Protein AF-A0A7C1CMN5-F1 (afdb_monomer)

Nearest PDB structures (foldseek):
  1b8t-assembly1_A  TM=4.693E-01  e=2.147E-01  Gallus gallus
  6u4n-assembly1_B  TM=5.480E-01  e=3.913E+00  Homo sapiens
  9ewy-assembly1_A  TM=4.105E-01  e=2.354E+00  Homo sapiens

Sequence (116 aa):
MSGAKTIGCINHPGIEAVGRCRQCSKPVCSNCAVRGPAGMYCSDICREKHEQFVQRAKDMDLHRATRRGVFFHIRNLIGSLIMLAAILFALGFTASIVYIPVLTEITERVRFFLGI

pLDDT: mean 81.22, std 13.86, range [43.31, 95.56]

Secondary structure (DSSP, 8-state):
-------B-SS-TTSB--EE-TTT--EE-TTT-EEETTEEESSHHHHHHHHHHHHHHHHHHHHHHHHHHHHHHHHHHHHHHHHHHHHHHHHHHHHHHHTSSSTHHHHHHHHHHHT-

Foldseek 3Di:
DPPDPQQAAPVGRPDRFPAAAPQPRHGHHPVQWDADPVGTHNDPVSRVVVVVVVVVVVVVVVVVVVVVVVVVVVVVVVVVVVVVVVVVVVVVVVCVVPVPDPCPVVVVVVCVVVVD

Radius of gyration: 38.81 Å; Cα contacts (8 Å, |Δi|>4): 93; chains: 1; bounding box: 63×50×104 Å

Solvent-accessible surface area (backbone atoms only — not comparable to full-atom values): 6635 Å² total; per-residue (Å²): 133,87,74,77,76,73,55,31,8,78,92,40,66,91,40,68,35,77,46,51,13,80,65,78,64,48,36,21,23,78,87,52,44,40,81,52,98,93,44,46,17,66,39,70,69,43,44,53,55,43,50,56,50,54,49,52,52,49,53,53,50,51,54,51,52,53,52,52,54,52,51,53,52,52,52,50,53,53,51,51,53,53,51,52,50,52,50,53,49,52,53,51,50,51,51,62,68,66,66,74,81,68,59,70,65,58,54,51,52,51,34,66,74,68,74,110

Structure (mmCIF, N/CA/C/O backbone):
data_AF-A0A7C1CMN5-F1
#
_entry.id   AF-A0A7C1CMN5-F1
#
loop_
_atom_site.group_PDB
_atom_site.id
_atom_site.type_symbol
_atom_site.label_atom_id
_atom_site.label_alt_id
_atom_site.label_comp_id
_atom_site.label_asym_id
_atom_site.label_entity_id
_atom_site.label_seq_id
_atom_site.pdbx_PDB_ins_code
_atom_site.Cartn_x
_atom_site.Cartn_y
_atom_site.Cartn_z
_atom_site.occupancy
_atom_site.B_iso_or_equiv
_atom_site.auth_seq_id
_atom_site.auth_comp_id
_atom_site.auth_asym_id
_atom_site.auth_atom_id
_atom_site.pdbx_PDB_model_num
ATOM 1 N N . MET A 1 1 ? -9.168 -32.902 34.261 1.00 43.31 1 MET A N 1
ATOM 2 C CA . MET A 1 1 ? -10.187 -32.181 33.469 1.00 43.31 1 MET A CA 1
ATOM 3 C C . MET A 1 1 ? -9.751 -30.726 33.413 1.00 43.31 1 MET A C 1
ATOM 5 O O . MET A 1 1 ? -9.946 -30.002 34.379 1.00 43.31 1 MET A O 1
ATOM 9 N N . SER A 1 2 ? -9.025 -30.331 32.368 1.00 44.00 2 SER A N 1
ATOM 10 C CA . SER A 1 2 ? -8.485 -28.973 32.254 1.00 44.00 2 SER A CA 1
ATOM 11 C C . SER A 1 2 ? -9.627 -28.021 31.911 1.00 44.00 2 SER A C 1
ATOM 13 O O . SER A 1 2 ? -10.067 -27.976 30.766 1.00 44.00 2 SER A O 1
ATOM 15 N N . GLY A 1 3 ? -10.156 -27.325 32.920 1.00 48.03 3 GLY A N 1
ATOM 16 C CA . GLY A 1 3 ? -11.201 -26.323 32.737 1.00 48.03 3 GLY A CA 1
ATOM 17 C C . GLY A 1 3 ? -10.720 -25.246 31.770 1.00 48.03 3 GLY A C 1
ATOM 18 O O . GLY A 1 3 ? -9.691 -24.610 32.006 1.00 48.03 3 GLY A O 1
ATOM 19 N N . ALA A 1 4 ? -11.434 -25.073 30.659 1.00 57.34 4 ALA A N 1
ATOM 20 C CA . ALA A 1 4 ? -11.183 -23.988 29.727 1.00 57.34 4 ALA A CA 1
ATOM 21 C C . ALA A 1 4 ? -11.330 -22.667 30.491 1.00 57.34 4 ALA A C 1
ATOM 23 O O . ALA A 1 4 ? -12.422 -22.309 30.924 1.00 57.34 4 ALA A O 1
ATOM 24 N N . LYS A 1 5 ? -10.214 -21.964 30.706 1.00 63.12 5 LYS A N 1
ATOM 25 C CA . LYS A 1 5 ? -10.218 -20.630 31.305 1.00 63.12 5 LYS A CA 1
ATOM 26 C C . LYS A 1 5 ? -11.029 -19.724 30.383 1.00 63.12 5 LYS A C 1
ATOM 28 O O . LYS A 1 5 ? -10.548 -19.367 29.307 1.00 63.12 5 LYS A O 1
ATOM 33 N N . THR A 1 6 ? -12.249 -19.382 30.786 1.00 64.44 6 THR A N 1
ATOM 34 C CA . THR A 1 6 ? -13.096 -18.421 30.080 1.00 64.44 6 THR A CA 1
ATOM 35 C C . THR A 1 6 ? -12.320 -17.118 29.985 1.00 64.44 6 THR A C 1
ATOM 37 O O . THR A 1 6 ? -11.971 -16.495 30.993 1.00 64.44 6 THR A O 1
ATOM 40 N N . ILE A 1 7 ? -11.939 -16.748 28.766 1.00 78.62 7 ILE A N 1
ATOM 41 C CA . ILE A 1 7 ? -11.170 -15.533 28.545 1.00 78.62 7 ILE A CA 1
ATOM 42 C C . ILE A 1 7 ? -12.159 -14.376 28.706 1.00 78.62 7 ILE A C 1
ATOM 44 O O . ILE A 1 7 ? -12.982 -14.131 27.828 1.00 78.62 7 ILE A O 1
ATOM 48 N N . GLY A 1 8 ? -12.108 -13.712 29.860 1.00 87.31 8 GLY A N 1
ATOM 49 C CA . GLY A 1 8 ? -12.960 -12.567 30.168 1.00 87.31 8 GLY A CA 1
ATOM 50 C C . GLY A 1 8 ? -12.654 -11.364 29.277 1.00 87.31 8 GLY A C 1
ATOM 51 O O . GLY A 1 8 ? -11.532 -11.202 28.785 1.00 87.31 8 GLY A O 1
ATOM 52 N N . CYS A 1 9 ? -13.650 -10.508 29.060 1.00 90.31 9 CYS A N 1
ATOM 53 C CA . CYS A 1 9 ? -13.457 -9.243 28.355 1.00 90.31 9 CYS A CA 1
ATOM 54 C C . CYS A 1 9 ? -12.467 -8.342 29.108 1.00 90.31 9 CYS A C 1
ATOM 56 O O . CYS A 1 9 ? -12.491 -8.262 30.335 1.00 90.31 9 CYS A O 1
ATOM 58 N N . ILE A 1 10 ? -11.641 -7.597 28.369 1.00 89.06 10 ILE A N 1
ATOM 59 C CA . ILE A 1 10 ? -10.700 -6.626 28.947 1.00 89.06 10 ILE A CA 1
ATOM 60 C C . ILE A 1 10 ? -11.385 -5.583 29.844 1.00 89.06 10 ILE A C 1
ATOM 62 O O . ILE A 1 10 ? -10.844 -5.220 30.883 1.00 89.06 10 ILE A O 1
ATOM 66 N N . ASN A 1 11 ? -12.573 -5.121 29.454 1.00 86.62 11 ASN A N 1
ATOM 67 C CA . ASN A 1 11 ? -13.325 -4.126 30.214 1.00 86.62 11 ASN A CA 1
ATOM 68 C C . ASN A 1 11 ? -14.220 -4.785 31.269 1.00 86.62 11 ASN A C 1
ATOM 70 O O . ASN A 1 11 ? -14.574 -4.153 32.261 1.00 86.62 11 ASN A O 1
ATOM 74 N N . HIS A 1 12 ? -14.609 -6.046 31.048 1.00 89.44 12 HIS A N 1
ATOM 75 C CA . HIS A 1 12 ? -15.553 -6.786 31.884 1.00 89.44 12 HIS A CA 1
ATOM 76 C C . HIS A 1 12 ? -15.023 -8.207 32.144 1.00 89.44 12 HIS A C 1
ATOM 78 O O . HIS A 1 12 ? -15.414 -9.145 31.444 1.00 89.44 12 HIS A O 1
ATOM 84 N N . PRO A 1 13 ? -14.150 -8.397 33.150 1.00 84.81 13 PRO A N 1
ATOM 85 C CA . PRO A 1 13 ? -13.509 -9.689 33.407 1.00 84.81 13 PRO A CA 1
ATOM 86 C C . PRO A 1 13 ? -14.486 -10.828 33.729 1.00 84.81 13 PRO A C 1
ATOM 88 O O . PRO A 1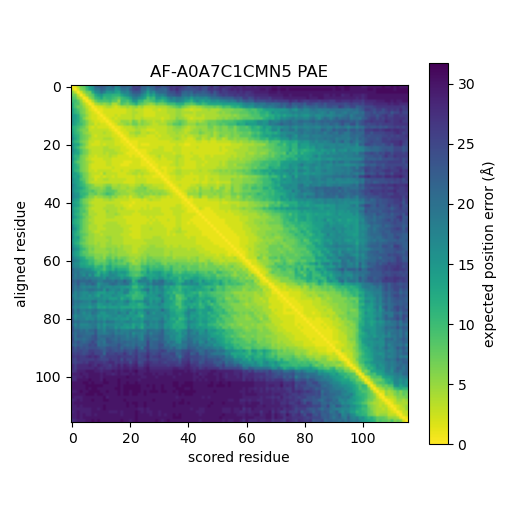 13 ? -14.159 -11.987 33.501 1.00 84.81 13 PRO A O 1
ATOM 91 N N . GLY A 1 14 ? -15.678 -10.500 34.242 1.00 85.88 14 GLY A N 1
ATOM 92 C CA . GLY A 1 14 ? -16.734 -11.464 34.566 1.00 85.88 14 GLY A CA 1
ATOM 93 C C . GLY A 1 14 ? -17.637 -11.860 33.393 1.00 85.88 14 GLY A C 1
ATOM 94 O O . GLY A 1 14 ? -18.543 -12.660 33.589 1.00 85.88 14 GLY A O 1
ATOM 95 N N . ILE A 1 15 ? -17.427 -11.302 32.195 1.00 87.38 15 ILE A N 1
ATOM 96 C CA . ILE A 1 15 ? -18.225 -11.609 31.001 1.00 87.38 15 ILE A CA 1
ATOM 97 C C . ILE A 1 15 ? -17.347 -12.347 29.997 1.00 87.38 15 ILE A C 1
ATOM 99 O O . ILE A 1 15 ? -16.238 -11.899 29.688 1.00 87.38 15 ILE A O 1
ATOM 103 N N . GLU A 1 16 ? -17.862 -13.448 29.451 1.00 88.56 16 GLU A N 1
ATOM 104 C CA . GLU A 1 16 ? -17.179 -14.202 28.404 1.00 88.56 16 GLU A CA 1
ATOM 105 C C . GLU A 1 16 ? -16.928 -13.336 27.164 1.00 88.56 16 GLU A C 1
ATOM 107 O O . GLU A 1 16 ? -17.809 -12.632 26.655 1.00 88.56 16 GLU A O 1
ATOM 112 N N . ALA A 1 17 ? -15.691 -13.364 26.669 1.00 91.00 17 ALA A N 1
ATOM 113 C CA . ALA A 1 17 ? -15.352 -12.681 25.436 1.00 91.00 17 ALA A CA 1
ATOM 114 C C . ALA A 1 17 ? -15.861 -13.460 24.222 1.00 91.00 17 ALA A C 1
ATOM 116 O O . ALA A 1 17 ? -15.597 -14.649 24.067 1.00 91.00 17 ALA A O 1
ATOM 117 N N . VAL A 1 18 ? -16.521 -12.746 23.313 1.00 90.69 18 VAL A N 1
ATOM 118 C CA . VAL A 1 18 ? -17.046 -13.297 22.054 1.00 90.69 18 VAL A CA 1
ATOM 119 C C . VAL A 1 18 ? -16.011 -13.244 20.929 1.00 90.69 18 VAL A C 1
ATOM 121 O O . VAL A 1 18 ? -16.159 -13.901 19.903 1.00 90.69 18 VAL A O 1
AT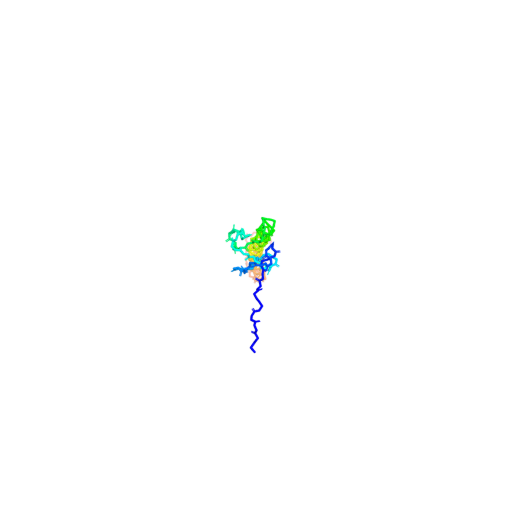OM 124 N N . GLY A 1 19 ? -14.957 -12.442 21.094 1.00 89.75 19 GLY A N 1
ATOM 125 C CA . GLY A 1 19 ? -13.932 -12.256 20.078 1.00 89.75 19 GLY A CA 1
ATOM 126 C C . GLY A 1 19 ? -12.677 -11.580 20.613 1.00 89.75 19 GLY A C 1
ATOM 127 O O . GLY A 1 19 ? -12.566 -11.244 21.793 1.00 89.75 19 GLY A O 1
ATOM 128 N N . ARG A 1 20 ? -11.706 -11.381 19.721 1.00 91.12 20 ARG A N 1
ATOM 129 C CA . ARG A 1 20 ? -10.454 -10.669 20.002 1.00 91.12 20 ARG A CA 1
ATOM 130 C C . ARG A 1 20 ? -10.330 -9.451 19.098 1.00 91.12 20 ARG A C 1
ATOM 132 O O . ARG A 1 20 ? -10.661 -9.516 17.916 1.00 91.12 20 ARG A O 1
ATOM 139 N N . CYS A 1 21 ? -9.822 -8.353 19.648 1.00 92.56 21 CYS A N 1
ATOM 140 C CA . CYS A 1 21 ? -9.576 -7.136 18.888 1.00 92.56 21 CYS A CA 1
ATOM 141 C C . CYS A 1 21 ? -8.517 -7.375 17.801 1.00 92.56 21 CYS A C 1
ATOM 143 O O . CYS A 1 21 ? -7.424 -7.853 18.101 1.00 92.56 21 CYS A O 1
ATOM 145 N N . ARG A 1 22 ? -8.795 -6.970 16.557 1.00 91.19 22 ARG A N 1
ATOM 146 C CA . ARG A 1 22 ? -7.852 -7.112 15.427 1.00 91.19 22 ARG A CA 1
ATOM 147 C C . ARG A 1 22 ? -6.544 -6.333 15.595 1.00 91.19 22 ARG A C 1
ATOM 149 O O . ARG A 1 22 ? -5.538 -6.718 15.015 1.00 91.19 22 ARG A O 1
ATOM 156 N N . GLN A 1 23 ? -6.555 -5.267 16.395 1.00 92.31 23 GLN A N 1
ATOM 157 C CA . GLN A 1 23 ? -5.395 -4.399 16.585 1.00 92.31 23 GLN A CA 1
ATOM 158 C C . GLN A 1 23 ? -4.511 -4.809 17.766 1.00 92.31 23 GLN A C 1
ATOM 160 O O . GLN A 1 23 ? -3.290 -4.786 17.656 1.00 92.31 23 GLN A O 1
ATOM 165 N N . CYS A 1 24 ? -5.108 -5.130 18.917 1.00 91.75 24 CYS A N 1
ATOM 166 C CA . CYS A 1 24 ? -4.366 -5.408 20.152 1.00 91.75 24 CYS A CA 1
ATOM 167 C C . CYS A 1 24 ? -4.474 -6.865 20.617 1.00 91.75 24 CYS A C 1
ATOM 169 O O . CYS A 1 24 ? -3.882 -7.216 21.633 1.00 91.75 24 CYS A O 1
ATOM 171 N N . SER A 1 25 ? -5.228 -7.711 19.905 1.00 91.00 25 SER A N 1
ATOM 172 C CA . SER A 1 25 ? -5.492 -9.132 20.206 1.00 91.00 25 SER A CA 1
ATOM 173 C C . SER A 1 25 ? -6.181 -9.421 21.546 1.00 91.00 25 SER A C 1
ATOM 175 O O . SER A 1 25 ? -6.401 -10.580 21.898 1.00 91.00 25 SER A O 1
ATOM 177 N N . LYS A 1 26 ? -6.581 -8.377 22.279 1.00 91.31 26 LYS A N 1
ATOM 178 C CA . LYS A 1 26 ? -7.236 -8.512 23.580 1.00 91.31 26 LYS A CA 1
ATOM 179 C C . LYS A 1 26 ? -8.676 -9.022 23.427 1.00 91.31 26 LYS A C 1
ATOM 181 O O . LYS A 1 26 ? -9.335 -8.671 22.445 1.00 91.31 26 LYS A O 1
ATOM 186 N N . PRO A 1 27 ? -9.162 -9.835 24.375 1.00 92.62 27 PRO A N 1
ATOM 187 C CA . PRO A 1 27 ? -10.525 -10.360 24.384 1.00 92.62 27 PRO A CA 1
ATOM 188 C C . PRO A 1 27 ? -11.575 -9.267 24.632 1.00 92.62 27 PRO A C 1
ATOM 190 O O . PRO A 1 27 ? -11.377 -8.383 25.469 1.00 92.62 27 PRO A O 1
ATOM 193 N N . VAL A 1 28 ? -12.698 -9.335 23.912 1.00 93.69 28 VAL A N 1
ATOM 194 C CA . VAL A 1 28 ? -13.788 -8.348 23.956 1.00 93.69 28 VAL A CA 1
ATOM 195 C C . VAL A 1 28 ? -15.144 -9.062 23.994 1.00 93.69 28 VAL A C 1
ATOM 197 O O . VAL A 1 28 ? -15.363 -10.021 23.252 1.00 93.69 28 VAL A O 1
ATOM 200 N N . CYS A 1 29 ? -16.054 -8.613 24.860 1.00 93.25 29 CYS A N 1
ATOM 201 C CA . CYS A 1 29 ? -17.448 -9.073 24.889 1.00 93.25 29 CYS A CA 1
ATOM 202 C C . CYS A 1 29 ? -18.300 -8.358 23.827 1.00 93.25 29 CYS A C 1
ATOM 204 O O . CYS A 1 29 ? -17.887 -7.345 23.264 1.00 93.25 29 CYS A O 1
ATOM 206 N N . SER A 1 30 ? -19.514 -8.850 23.578 1.00 89.81 30 SER A N 1
ATOM 207 C CA . SER A 1 30 ? -20.454 -8.269 22.606 1.00 89.81 30 SER A CA 1
ATOM 208 C C . SER A 1 30 ? -20.776 -6.796 22.864 1.00 89.81 30 SER A C 1
ATOM 210 O O . SER A 1 30 ? -20.960 -6.047 21.911 1.00 89.81 30 SER A O 1
ATOM 212 N N . ASN A 1 31 ? -20.808 -6.373 24.132 1.00 89.56 31 ASN A N 1
ATOM 213 C CA . ASN A 1 31 ? -21.146 -5.000 24.515 1.00 89.56 31 ASN A CA 1
ATOM 214 C C . ASN A 1 31 ? -19.990 -4.018 24.298 1.00 89.56 31 ASN A C 1
ATOM 216 O O . ASN A 1 31 ? -20.225 -2.865 23.958 1.00 89.56 31 ASN A O 1
ATOM 220 N N . CYS A 1 32 ? -18.743 -4.458 24.485 1.00 89.75 32 CYS A N 1
ATOM 221 C CA . CYS A 1 32 ? -17.562 -3.615 24.264 1.00 89.75 32 CYS A CA 1
ATOM 222 C C . CYS A 1 32 ? -17.031 -3.690 22.824 1.00 89.75 32 CYS A C 1
ATOM 224 O O . CYS A 1 32 ? -16.077 -2.995 22.478 1.00 89.75 32 CYS A O 1
ATOM 226 N N . ALA A 1 33 ? -17.595 -4.572 22.001 1.00 91.38 33 ALA A N 1
ATOM 227 C CA . ALA A 1 33 ? -17.163 -4.814 20.638 1.00 91.38 33 ALA A CA 1
ATOM 228 C C . ALA A 1 33 ? -17.555 -3.655 19.716 1.00 91.38 33 ALA A C 1
ATOM 230 O O . ALA A 1 33 ? -18.702 -3.541 19.284 1.00 91.38 33 ALA A O 1
ATOM 231 N N . VAL A 1 34 ? -16.574 -2.846 19.326 1.00 91.88 34 VAL A N 1
ATOM 232 C CA . VAL A 1 34 ? -16.743 -1.864 18.252 1.00 91.88 34 VAL A CA 1
ATOM 233 C C . VAL A 1 34 ? -16.594 -2.589 16.916 1.00 91.88 34 VAL A C 1
ATOM 235 O O . VAL A 1 34 ? -15.561 -3.212 16.650 1.00 91.88 34 VAL A O 1
ATOM 238 N N . ARG A 1 35 ? -17.624 -2.533 16.067 1.00 88.94 35 ARG A N 1
ATOM 239 C CA . ARG A 1 35 ? -17.568 -3.077 14.703 1.00 88.94 35 ARG A CA 1
ATOM 240 C C . ARG A 1 35 ? -16.902 -2.060 13.781 1.00 88.94 35 ARG A C 1
ATOM 242 O O . ARG A 1 35 ? -17.269 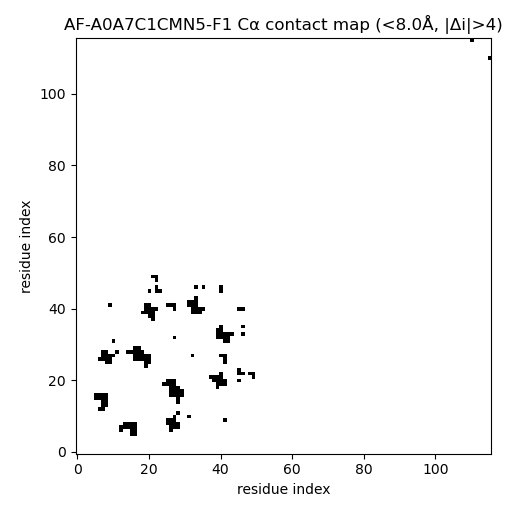-0.890 13.779 1.00 88.94 35 ARG A O 1
ATOM 249 N N . GLY A 1 36 ? -15.935 -2.511 12.995 1.00 85.81 36 GLY A N 1
ATOM 250 C CA . GLY A 1 36 ? -15.341 -1.729 11.918 1.00 85.81 36 GLY A CA 1
ATOM 251 C C . GLY A 1 36 ? -15.165 -2.568 10.652 1.00 85.81 36 GLY A C 1
ATOM 252 O O . GLY A 1 36 ? -15.452 -3.768 10.660 1.00 85.81 36 GLY A O 1
ATOM 253 N N . PRO A 1 37 ? -14.659 -1.965 9.567 1.00 81.31 37 PRO A N 1
ATOM 254 C CA . PRO A 1 37 ? -14.635 -2.581 8.240 1.00 81.31 37 PRO A CA 1
ATOM 255 C C . PRO A 1 37 ? -13.827 -3.887 8.176 1.00 81.31 37 PRO A C 1
ATOM 257 O O . PRO A 1 37 ? -14.189 -4.791 7.433 1.00 81.31 37 PRO A O 1
ATOM 260 N N . ALA A 1 38 ? -12.763 -4.025 8.977 1.00 82.50 38 ALA A N 1
ATOM 261 C CA . ALA A 1 38 ? -11.934 -5.238 9.015 1.00 82.50 38 ALA A CA 1
ATOM 262 C C . ALA A 1 38 ? -12.276 -6.217 10.162 1.00 82.50 38 ALA A C 1
ATOM 264 O O . ALA A 1 38 ? -11.650 -7.276 10.280 1.00 82.50 38 ALA A O 1
ATOM 265 N N . GLY A 1 39 ? -13.253 -5.895 11.022 1.00 87.81 39 GLY A N 1
ATOM 266 C CA . GLY A 1 39 ? -13.694 -6.784 12.101 1.00 87.81 39 GLY A CA 1
ATOM 267 C C . GLY A 1 39 ? -14.016 -6.083 13.421 1.00 87.81 39 GLY A C 1
ATOM 268 O O . GLY A 1 39 ? -14.547 -4.977 13.448 1.00 87.81 39 GLY A O 1
ATOM 269 N N . MET A 1 40 ? -13.731 -6.773 14.528 1.00 91.38 40 MET A N 1
ATOM 270 C CA . MET A 1 40 ? -14.071 -6.351 15.890 1.00 91.38 40 MET A CA 1
ATOM 271 C C . MET A 1 40 ? -12.891 -5.671 16.599 1.00 91.38 40 MET A C 1
ATOM 273 O O . MET A 1 40 ? -11.744 -6.126 16.500 1.00 91.38 40 MET A O 1
ATOM 277 N N . TYR A 1 41 ? -13.186 -4.623 17.371 1.00 93.56 41 TYR A N 1
ATOM 278 C CA . TYR A 1 41 ? -12.216 -3.844 18.142 1.00 93.56 41 TYR A CA 1
ATOM 279 C C . TYR A 1 41 ? -12.665 -3.632 19.590 1.00 93.56 41 TYR A C 1
ATOM 281 O O . TYR A 1 41 ? -13.854 -3.660 19.885 1.00 93.56 41 TYR A O 1
ATOM 289 N N . CYS A 1 42 ? -11.704 -3.425 20.498 1.00 92.31 42 CYS A N 1
ATOM 290 C CA . CYS A 1 42 ? -11.986 -3.151 21.913 1.00 92.31 42 CYS A CA 1
ATOM 291 C C . CYS A 1 42 ? -12.292 -1.675 22.212 1.00 92.31 42 CYS A C 1
ATOM 293 O O . CYS A 1 42 ? -12.743 -1.366 23.309 1.00 92.31 42 CYS A O 1
ATOM 295 N N . SER A 1 43 ? -11.968 -0.768 21.285 1.00 91.62 43 SER A N 1
ATOM 296 C CA . SER A 1 43 ? -12.180 0.679 21.394 1.00 91.62 43 SER A CA 1
ATOM 297 C C . SER A 1 43 ? -12.075 1.351 20.022 1.00 91.62 43 SER A C 1
ATOM 299 O O . SER A 1 43 ? -11.448 0.795 19.111 1.00 91.62 43 SER A O 1
ATOM 301 N N . ASP A 1 44 ? -12.620 2.564 19.888 1.00 91.50 44 ASP A N 1
ATOM 302 C CA . ASP A 1 44 ? -12.501 3.372 18.664 1.00 91.50 44 ASP A CA 1
ATOM 303 C C . ASP A 1 44 ? -11.042 3.685 18.309 1.00 91.50 44 ASP A C 1
ATOM 305 O O . ASP A 1 44 ? -10.661 3.593 17.147 1.00 91.50 44 ASP A O 1
ATOM 309 N N . ILE A 1 45 ? -10.186 3.915 19.311 1.00 92.50 45 ILE A N 1
ATOM 310 C CA . ILE A 1 45 ? -8.742 4.136 19.116 1.00 92.50 45 ILE A CA 1
ATOM 311 C C . ILE A 1 45 ? -8.093 2.930 18.417 1.00 92.50 45 ILE A C 1
ATOM 313 O O . ILE A 1 45 ? -7.250 3.075 17.531 1.00 92.50 45 ILE A O 1
ATOM 317 N N . CYS A 1 46 ? -8.479 1.708 18.803 1.00 92.75 46 CYS A N 1
ATOM 318 C CA . CYS A 1 46 ? -7.961 0.501 18.163 1.00 92.75 46 CYS A CA 1
ATOM 319 C C . CYS A 1 46 ? -8.492 0.324 16.737 1.00 92.75 46 CYS A C 1
ATOM 321 O O . CYS A 1 46 ? -7.750 -0.191 15.899 1.00 92.75 46 CYS A O 1
ATOM 323 N N . ARG A 1 47 ? -9.736 0.742 16.464 1.00 93.00 47 ARG A N 1
ATOM 324 C CA . ARG A 1 47 ? -10.301 0.754 15.107 1.00 93.00 47 ARG A CA 1
ATOM 325 C C . ARG A 1 47 ? -9.512 1.709 14.216 1.00 93.00 47 ARG A C 1
ATOM 327 O O . ARG A 1 47 ? -8.995 1.282 13.188 1.00 93.00 47 ARG A O 1
ATOM 334 N N . GLU A 1 48 ? -9.349 2.953 14.654 1.00 93.19 48 GLU A N 1
ATOM 335 C CA . GLU A 1 48 ? -8.657 3.993 13.892 1.00 93.19 48 GLU A CA 1
ATOM 336 C C . GLU A 1 48 ? -7.197 3.612 13.616 1.00 93.19 48 GLU A C 1
ATOM 338 O O . GLU A 1 48 ? -6.732 3.683 12.479 1.00 93.19 48 GLU A O 1
ATOM 343 N N . LYS A 1 49 ? -6.478 3.102 14.623 1.00 92.69 49 LYS A N 1
ATOM 344 C CA . LYS A 1 49 ? -5.088 2.654 14.447 1.00 92.69 49 LYS A CA 1
ATOM 345 C C . LYS A 1 49 ? -4.963 1.528 13.415 1.00 92.69 49 LYS A C 1
ATOM 347 O O . LYS A 1 49 ? -3.977 1.483 12.676 1.00 92.69 49 LYS A O 1
ATOM 352 N N . HIS A 1 50 ? -5.939 0.621 13.366 1.00 92.56 50 HIS A N 1
ATOM 353 C CA . HIS A 1 50 ? -5.962 -0.448 12.373 1.00 92.56 50 HIS A CA 1
ATOM 354 C C . HIS A 1 50 ? -6.259 0.089 10.973 1.00 92.56 50 HIS A C 1
ATOM 356 O O . HIS A 1 50 ? -5.572 -0.271 10.021 1.00 92.56 50 HIS A O 1
ATOM 362 N N . GLU A 1 51 ? -7.227 0.994 10.843 1.00 90.62 51 GLU A N 1
ATOM 363 C CA . GLU A 1 51 ? -7.550 1.649 9.572 1.00 90.62 51 GLU A CA 1
ATOM 364 C C . GLU A 1 51 ? -6.354 2.439 9.032 1.00 90.62 51 GLU A C 1
ATOM 366 O O . GLU A 1 51 ? -5.973 2.249 7.880 1.00 90.62 51 GLU A O 1
ATOM 371 N N . GLN A 1 52 ? -5.675 3.223 9.872 1.00 92.31 52 GLN A N 1
ATOM 372 C CA . GLN A 1 52 ? -4.448 3.934 9.500 1.00 92.31 52 GLN A CA 1
ATOM 373 C C . GLN A 1 52 ? -3.316 2.982 9.083 1.00 92.31 52 GLN A C 1
ATOM 375 O O . GLN A 1 52 ? -2.506 3.310 8.216 1.00 92.31 52 GLN A O 1
ATOM 380 N N . PHE A 1 53 ? -3.208 1.805 9.704 1.00 90.81 53 PHE A N 1
ATOM 381 C CA . PHE A 1 53 ? -2.240 0.791 9.284 1.00 90.81 53 PHE A CA 1
ATOM 382 C C . PHE A 1 53 ? -2.589 0.216 7.905 1.00 90.81 53 PHE A C 1
ATOM 384 O O . PHE A 1 53 ? -1.721 0.147 7.036 1.00 90.81 53 PHE A O 1
ATOM 391 N N . VAL A 1 54 ? -3.857 -0.137 7.685 1.00 89.94 54 VAL A N 1
ATOM 392 C CA . VAL A 1 54 ? -4.340 -0.674 6.406 1.00 89.94 54 VAL A CA 1
ATOM 393 C C . VAL A 1 54 ? -4.203 0.353 5.281 1.00 89.94 54 VAL A C 1
ATOM 395 O O . VAL A 1 54 ? -3.774 -0.013 4.190 1.00 89.94 54 VAL A O 1
ATOM 398 N N . GLN A 1 55 ? -4.518 1.626 5.529 1.00 90.12 55 GLN A N 1
ATOM 399 C CA . GLN A 1 55 ? -4.351 2.686 4.529 1.00 90.12 55 GLN A CA 1
ATOM 400 C C . GLN A 1 55 ? -2.881 2.873 4.149 1.00 90.12 55 GLN A C 1
ATOM 402 O O . GLN A 1 55 ? -2.546 2.826 2.971 1.00 90.12 55 GLN A O 1
ATOM 407 N N . ARG A 1 56 ? -1.976 2.942 5.135 1.00 89.19 56 ARG A N 1
ATOM 408 C CA . ARG A 1 56 ? -0.534 3.035 4.856 1.00 89.19 56 ARG A CA 1
ATOM 409 C C . ARG A 1 56 ? -0.010 1.843 4.060 1.00 89.19 56 ARG A C 1
ATOM 411 O O . ARG A 1 56 ? 0.823 2.027 3.180 1.00 89.19 56 ARG A O 1
ATOM 41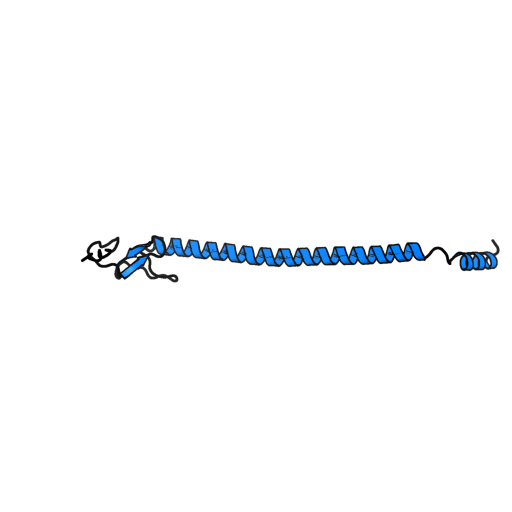8 N N . ALA A 1 57 ? -0.483 0.631 4.349 1.00 88.62 57 ALA A N 1
ATOM 419 C CA . ALA A 1 57 ? -0.111 -0.545 3.566 1.00 88.62 57 ALA A CA 1
ATOM 420 C C . ALA A 1 57 ? -0.560 -0.409 2.098 1.00 88.62 57 ALA A C 1
ATOM 422 O O . ALA A 1 57 ? 0.243 -0.630 1.193 1.00 88.62 57 ALA A O 1
ATOM 423 N N . LYS A 1 58 ? -1.797 0.049 1.862 1.00 87.25 58 LYS A N 1
ATOM 424 C CA . LYS A 1 58 ? -2.326 0.290 0.510 1.00 87.25 58 LYS A CA 1
ATOM 425 C C . LYS A 1 58 ? -1.547 1.365 -0.248 1.00 87.25 58 LYS A C 1
ATOM 427 O O . LYS A 1 58 ? -1.231 1.150 -1.416 1.00 87.25 58 LYS A O 1
ATOM 432 N N . ASP A 1 59 ? -1.202 2.477 0.398 1.00 85.38 59 ASP A N 1
ATOM 433 C CA . ASP A 1 59 ? -0.424 3.554 -0.233 1.00 85.38 59 ASP A CA 1
ATOM 434 C C . ASP A 1 59 ? 0.973 3.071 -0.643 1.00 85.38 59 ASP A C 1
ATOM 436 O O . ASP A 1 59 ? 1.458 3.366 -1.740 1.00 85.38 59 ASP A O 1
ATOM 440 N N . MET A 1 60 ? 1.608 2.263 0.210 1.00 80.50 60 MET A N 1
ATOM 441 C CA . MET A 1 60 ? 2.905 1.656 -0.088 1.00 80.50 60 MET A CA 1
ATOM 442 C C . MET A 1 60 ? 2.823 0.687 -1.270 1.00 80.50 60 MET A C 1
ATOM 444 O O . MET A 1 60 ? 3.700 0.710 -2.140 1.00 80.50 60 MET A O 1
ATOM 448 N N . ASP A 1 61 ? 1.778 -0.137 -1.337 1.00 81.44 61 ASP A N 1
ATOM 449 C CA . ASP A 1 61 ? 1.569 -1.064 -2.450 1.00 81.44 61 ASP A CA 1
ATOM 450 C C . ASP A 1 61 ? 1.273 -0.324 -3.759 1.00 81.44 61 ASP A C 1
ATOM 452 O O . ASP A 1 61 ? 1.859 -0.654 -4.796 1.00 81.44 61 ASP A O 1
ATOM 456 N N . LEU A 1 62 ? 0.452 0.729 -3.708 1.00 79.62 62 LEU A N 1
ATOM 457 C CA . LEU A 1 62 ? 0.133 1.567 -4.862 1.00 79.62 62 LEU A CA 1
ATOM 458 C C . LEU A 1 62 ? 1.388 2.250 -5.416 1.00 79.62 62 LEU A C 1
ATOM 460 O O . LEU A 1 62 ? 1.694 2.129 -6.605 1.00 79.62 62 LEU A O 1
ATOM 464 N N . HIS A 1 63 ? 2.173 2.912 -4.562 1.00 75.50 63 HIS A N 1
ATOM 465 C CA . HIS A 1 63 ? 3.422 3.544 -4.987 1.00 75.50 63 HIS A CA 1
ATOM 466 C C . HIS A 1 63 ? 4.435 2.532 -5.526 1.00 75.50 63 HIS A C 1
ATOM 468 O O . HIS A 1 63 ? 5.152 2.821 -6.492 1.00 75.50 63 HIS A O 1
ATOM 474 N N . ARG A 1 64 ? 4.488 1.329 -4.948 1.00 73.06 64 ARG A N 1
ATOM 475 C CA . ARG A 1 64 ? 5.395 0.274 -5.403 1.00 73.06 64 ARG A CA 1
ATOM 476 C C . ARG A 1 64 ? 4.978 -0.300 -6.753 1.00 73.06 64 ARG A C 1
ATOM 478 O O . ARG A 1 64 ? 5.865 -0.564 -7.566 1.00 73.06 64 ARG A O 1
ATOM 485 N N . ALA A 1 65 ? 3.683 -0.481 -7.001 1.00 71.75 65 ALA A N 1
ATOM 486 C CA . ALA A 1 65 ? 3.159 -0.942 -8.284 1.00 71.75 65 ALA A CA 1
ATOM 487 C C . ALA A 1 65 ? 3.439 0.084 -9.393 1.00 71.75 65 ALA A C 1
ATOM 489 O O . ALA A 1 65 ? 4.053 -0.259 -10.409 1.00 71.75 65 ALA A O 1
ATOM 490 N N . THR A 1 66 ? 3.110 1.356 -9.148 1.00 75.56 66 THR A N 1
ATOM 491 C CA . THR A 1 66 ? 3.333 2.448 -10.106 1.00 75.56 66 THR A CA 1
ATOM 492 C C . THR A 1 66 ? 4.814 2.620 -10.435 1.00 75.56 66 THR A C 1
ATOM 494 O O . THR A 1 66 ? 5.188 2.669 -11.608 1.00 75.56 66 THR A O 1
ATOM 497 N N . ARG A 1 67 ? 5.697 2.630 -9.425 1.00 76.00 67 ARG A N 1
ATOM 498 C CA . ARG A 1 67 ? 7.143 2.786 -9.654 1.00 76.00 67 ARG A CA 1
ATOM 499 C C . ARG A 1 67 ? 7.721 1.631 -10.481 1.00 76.00 67 ARG A C 1
ATOM 501 O O . ARG A 1 67 ? 8.578 1.866 -11.331 1.00 76.00 67 ARG A O 1
ATOM 508 N N . ARG A 1 68 ? 7.257 0.394 -10.260 1.00 72.75 68 ARG A N 1
ATOM 509 C CA . ARG A 1 68 ? 7.746 -0.789 -10.992 1.00 72.75 68 ARG A CA 1
ATOM 510 C C . ARG A 1 68 ? 7.345 -0.752 -12.468 1.00 72.75 68 ARG A C 1
ATOM 512 O O . ARG A 1 68 ? 8.192 -1.016 -13.318 1.00 72.75 68 ARG A O 1
ATOM 519 N N . GLY A 1 69 ? 6.094 -0.389 -12.760 1.00 79.44 69 GLY A N 1
ATOM 520 C CA . GLY A 1 69 ? 5.597 -0.274 -14.134 1.00 79.44 69 GLY A CA 1
ATOM 521 C C . GLY A 1 69 ? 6.322 0.817 -14.923 1.00 79.44 69 GLY A C 1
ATOM 522 O O . GLY A 1 69 ? 6.837 0.559 -16.011 1.00 79.44 69 GLY A O 1
ATOM 523 N N . VAL A 1 70 ? 6.455 2.010 -14.337 1.00 84.06 70 VAL A N 1
ATOM 524 C CA . VAL A 1 70 ? 7.133 3.145 -14.984 1.00 84.06 70 VAL A CA 1
ATOM 525 C C . VAL A 1 70 ? 8.609 2.835 -15.249 1.00 84.06 70 VAL A C 1
ATOM 527 O O . VAL A 1 70 ? 9.094 3.067 -16.355 1.00 84.06 70 VAL A O 1
ATOM 530 N N . PHE A 1 71 ? 9.317 2.241 -14.284 1.00 84.25 71 PHE A N 1
ATOM 531 C CA . PHE A 1 71 ? 10.723 1.869 -14.467 1.00 84.25 71 PHE A CA 1
ATOM 532 C C . PHE A 1 71 ? 10.921 0.844 -15.594 1.00 84.25 71 PHE A C 1
ATOM 534 O O . PHE A 1 71 ? 11.864 0.963 -16.377 1.00 84.25 71 PHE A O 1
ATOM 541 N N . PHE A 1 72 ? 10.024 -0.141 -15.713 1.00 85.00 72 PHE A N 1
ATOM 542 C CA . PHE A 1 72 ? 10.089 -1.136 -16.782 1.00 85.00 72 PHE A CA 1
ATOM 543 C C . PHE A 1 72 ? 9.895 -0.499 -18.164 1.00 85.00 72 PHE A C 1
ATOM 545 O O . PHE A 1 72 ? 10.691 -0.759 -19.068 1.00 85.00 72 PHE A O 1
ATOM 552 N N . HIS A 1 73 ? 8.898 0.381 -18.308 1.00 88.81 73 HIS A N 1
ATOM 553 C CA . HIS A 1 73 ? 8.645 1.089 -19.564 1.00 88.81 73 HIS A CA 1
ATOM 554 C C . HIS A 1 73 ? 9.803 2.007 -19.963 1.00 88.81 73 HIS A C 1
ATOM 556 O O . HIS A 1 73 ? 10.240 1.953 -21.111 1.00 88.81 73 HIS A O 1
ATOM 562 N N . ILE A 1 74 ? 10.347 2.789 -19.024 1.00 90.69 74 ILE A N 1
ATOM 563 C CA . ILE A 1 74 ? 11.484 3.684 -19.289 1.00 90.69 74 ILE A CA 1
ATOM 564 C C . ILE A 1 74 ? 12.718 2.881 -19.709 1.00 90.69 74 ILE A C 1
ATOM 566 O O . ILE A 1 74 ? 13.333 3.188 -20.728 1.00 90.69 74 ILE A O 1
ATOM 570 N N . ARG A 1 75 ? 13.063 1.817 -18.972 1.00 91.06 75 ARG A N 1
ATOM 571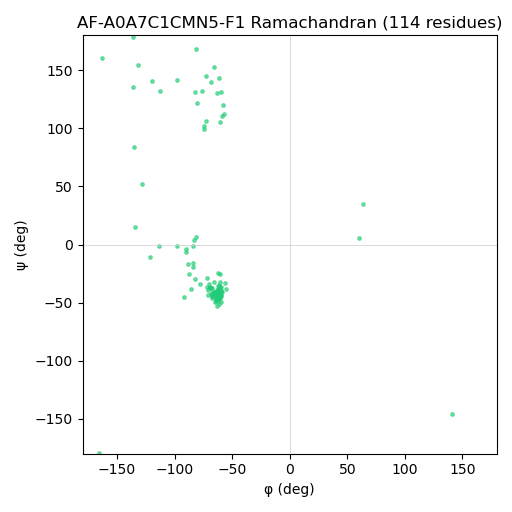 C CA . ARG A 1 75 ? 14.210 0.961 -19.306 1.00 91.06 75 ARG A CA 1
ATOM 572 C C . ARG A 1 75 ? 14.057 0.325 -20.689 1.00 91.06 75 ARG A C 1
ATOM 574 O O . ARG A 1 75 ? 15.034 0.251 -21.426 1.00 91.06 75 ARG A O 1
ATOM 581 N N . ASN A 1 76 ? 12.851 -0.122 -21.039 1.00 91.69 76 ASN A N 1
ATOM 582 C CA . ASN A 1 76 ? 12.583 -0.729 -22.341 1.00 91.69 76 ASN A CA 1
ATOM 583 C C . ASN A 1 76 ? 12.695 0.287 -23.489 1.00 91.69 76 ASN A C 1
ATOM 585 O O . ASN A 1 76 ? 13.300 -0.018 -24.511 1.00 91.69 76 ASN A O 1
ATOM 589 N N . LEU A 1 77 ? 12.175 1.506 -23.302 1.00 93.38 77 LEU A N 1
ATOM 590 C CA . LEU A 1 77 ? 12.323 2.612 -24.257 1.00 93.38 77 LEU A CA 1
ATOM 591 C C . LEU A 1 77 ? 13.794 2.969 -24.483 1.00 93.38 77 LEU A C 1
ATOM 593 O O . LEU A 1 77 ? 14.245 3.019 -25.624 1.00 93.38 77 LEU A O 1
ATOM 597 N N . ILE A 1 78 ? 14.553 3.152 -23.400 1.00 95.38 78 ILE A N 1
ATOM 598 C CA . ILE A 1 78 ? 15.985 3.468 -23.471 1.00 95.38 78 ILE A CA 1
ATOM 599 C C . ILE A 1 78 ? 16.752 2.333 -24.162 1.00 95.38 78 ILE A C 1
ATOM 601 O O . ILE A 1 78 ? 17.531 2.591 -25.076 1.00 95.38 78 ILE A O 1
ATOM 605 N N . GLY A 1 79 ? 16.501 1.077 -23.781 1.00 94.19 79 GLY A N 1
ATOM 606 C CA . GLY A 1 79 ? 17.130 -0.084 -24.411 1.00 94.19 79 GLY A CA 1
ATOM 607 C C . GLY A 1 79 ? 16.819 -0.182 -25.906 1.00 94.19 79 GLY A C 1
ATOM 608 O O . GLY A 1 79 ? 17.726 -0.393 -26.705 1.00 94.19 79 GLY A O 1
ATOM 609 N N . SER A 1 80 ? 15.563 0.048 -26.299 1.00 92.19 80 SER A N 1
ATOM 610 C CA . SER A 1 80 ? 15.152 0.045 -27.707 1.00 92.19 80 SER A CA 1
ATOM 611 C C . SER A 1 80 ? 15.845 1.141 -28.519 1.00 92.19 80 SER A C 1
ATOM 613 O O . SER A 1 80 ? 16.245 0.884 -29.652 1.00 92.19 80 SER A O 1
ATOM 615 N N . LEU A 1 81 ? 16.003 2.344 -27.960 1.00 94.50 81 LEU A N 1
ATOM 616 C CA . LEU A 1 81 ? 16.697 3.450 -28.627 1.00 94.50 81 LEU A CA 1
ATOM 617 C C . LEU A 1 81 ? 18.191 3.160 -28.805 1.00 94.50 81 LEU A C 1
ATOM 619 O O . LEU A 1 81 ? 18.725 3.375 -29.891 1.00 94.50 81 LEU A O 1
ATOM 623 N N . ILE A 1 82 ? 18.851 2.628 -27.770 1.00 95.56 82 ILE A N 1
ATOM 624 C CA . ILE A 1 82 ? 20.270 2.245 -27.833 1.00 95.56 82 ILE A CA 1
ATOM 625 C C . ILE A 1 82 ? 20.481 1.144 -28.876 1.00 95.56 82 ILE A C 1
ATOM 627 O O . ILE A 1 82 ? 21.395 1.241 -29.692 1.00 95.56 82 ILE A O 1
ATOM 631 N N . MET A 1 83 ? 19.621 0.122 -28.889 1.00 93.81 83 MET A N 1
ATOM 632 C CA . MET A 1 83 ? 19.698 -0.964 -29.869 1.00 93.81 83 MET A CA 1
ATOM 633 C C . MET A 1 83 ? 19.502 -0.457 -31.300 1.00 93.81 83 MET A C 1
ATOM 635 O O . MET A 1 83 ? 20.271 -0.820 -32.186 1.00 93.81 83 MET A O 1
ATOM 639 N N . LEU A 1 84 ? 18.518 0.416 -31.532 1.00 93.75 84 LEU A N 1
ATOM 640 C CA . LEU A 1 84 ? 18.273 0.998 -32.852 1.00 93.75 84 LEU A CA 1
ATOM 641 C C . LEU A 1 84 ? 19.462 1.851 -33.316 1.00 93.75 84 LEU A C 1
ATOM 643 O O . LEU A 1 84 ? 19.911 1.707 -34.453 1.00 93.75 84 LEU A O 1
ATOM 647 N N . ALA A 1 85 ? 20.021 2.68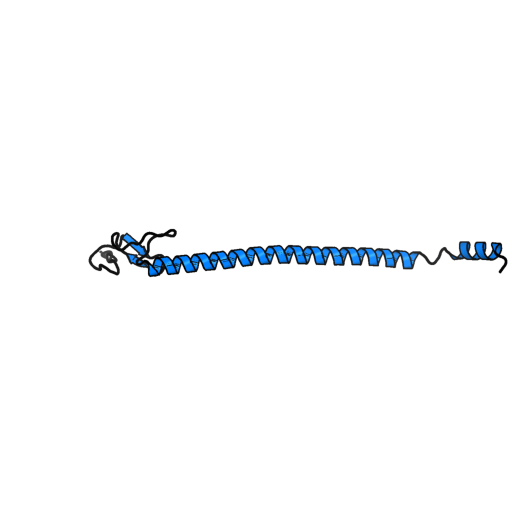2 -32.433 1.00 93.25 85 ALA A N 1
ATOM 648 C CA . ALA A 1 85 ? 21.211 3.475 -32.731 1.00 93.25 85 ALA A CA 1
ATOM 649 C C . ALA A 1 85 ? 22.430 2.594 -33.055 1.00 93.25 85 ALA A C 1
ATOM 651 O O . ALA A 1 85 ? 23.149 2.878 -34.011 1.00 93.25 85 ALA A O 1
ATOM 652 N N . ALA A 1 86 ? 22.635 1.499 -32.317 1.00 93.88 86 ALA A N 1
ATOM 653 C CA . ALA A 1 86 ? 23.711 0.545 -32.580 1.00 93.88 86 ALA A CA 1
ATOM 654 C C . ALA A 1 86 ? 23.557 -0.143 -33.946 1.00 93.88 86 ALA A C 1
ATOM 656 O O . ALA A 1 86 ? 24.542 -0.298 -34.665 1.00 93.88 86 ALA A O 1
ATOM 657 N N . ILE A 1 87 ? 22.328 -0.502 -34.335 1.00 92.00 87 ILE A N 1
ATOM 658 C CA . ILE A 1 87 ? 22.035 -1.078 -35.656 1.00 92.00 87 ILE A CA 1
ATOM 659 C C . ILE A 1 87 ? 22.333 -0.064 -36.763 1.00 92.00 87 ILE A C 1
ATOM 661 O O . ILE A 1 87 ? 23.027 -0.401 -37.719 1.00 92.00 87 ILE A O 1
ATOM 665 N N . LEU A 1 88 ? 21.866 1.183 -36.633 1.00 89.62 88 LEU A N 1
ATOM 666 C CA . LEU A 1 88 ? 22.153 2.237 -37.613 1.00 89.62 88 LEU A CA 1
ATOM 667 C C . LEU A 1 88 ? 23.653 2.520 -37.725 1.00 89.62 88 LEU A C 1
ATOM 669 O O . LEU A 1 88 ? 24.160 2.693 -38.830 1.00 89.62 88 LEU A O 1
ATOM 673 N N . PHE A 1 89 ? 24.370 2.524 -36.601 1.00 89.62 89 PHE A N 1
ATOM 674 C CA . PHE A 1 89 ? 25.816 2.711 -36.590 1.00 89.62 89 PHE A CA 1
ATOM 675 C C . PHE A 1 89 ? 26.541 1.541 -37.262 1.00 89.62 89 PHE A C 1
ATOM 677 O O . PHE A 1 89 ? 27.420 1.766 -38.086 1.00 89.62 89 PHE A O 1
ATOM 684 N N . ALA A 1 90 ? 26.141 0.297 -36.985 1.00 87.88 90 ALA A N 1
ATOM 685 C CA . ALA A 1 90 ? 26.705 -0.885 -37.631 1.00 87.88 90 ALA A CA 1
ATOM 686 C C . ALA A 1 90 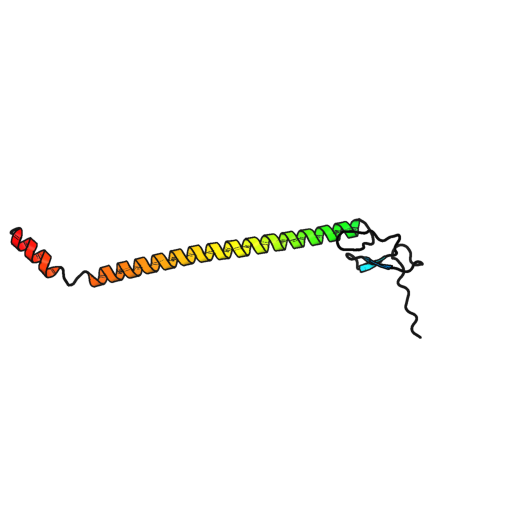? 26.428 -0.906 -39.145 1.00 87.88 90 ALA A C 1
ATOM 688 O O . ALA A 1 90 ? 27.328 -1.203 -39.931 1.00 87.88 90 ALA A O 1
ATOM 689 N N . LEU A 1 91 ? 25.216 -0.539 -39.574 1.00 86.00 91 LEU A N 1
ATOM 690 C CA . LEU A 1 91 ? 24.861 -0.415 -40.993 1.00 86.00 91 LEU A CA 1
ATOM 691 C C . LEU A 1 91 ? 25.628 0.722 -41.680 1.00 86.00 91 LEU A C 1
ATOM 693 O O . LEU A 1 91 ? 26.140 0.543 -42.780 1.00 86.00 91 LEU A O 1
ATOM 697 N N . GLY A 1 92 ? 25.771 1.874 -41.023 1.00 84.94 92 GLY A N 1
ATOM 698 C CA . GLY A 1 92 ? 26.566 2.988 -41.542 1.00 84.94 92 GLY A CA 1
ATOM 699 C C . GLY A 1 92 ? 28.055 2.647 -41.639 1.00 84.94 92 GLY A C 1
ATOM 700 O O . GLY A 1 92 ? 28.703 2.956 -42.636 1.00 84.94 92 GLY A O 1
ATOM 701 N N . PHE A 1 93 ? 28.596 1.958 -40.636 1.00 83.38 93 PHE A N 1
ATOM 702 C CA . PHE A 1 93 ? 29.995 1.541 -40.596 1.00 83.38 93 PHE A CA 1
ATOM 703 C C . PHE A 1 93 ? 30.306 0.474 -41.652 1.00 83.38 93 PHE A C 1
ATOM 705 O O . PHE A 1 93 ? 31.303 0.580 -42.363 1.00 83.38 93 PHE A O 1
ATOM 712 N N . THR A 1 94 ? 29.425 -0.514 -41.820 1.00 73.94 94 THR A N 1
ATOM 713 C CA . THR A 1 94 ? 29.552 -1.530 -42.879 1.00 73.94 94 THR A CA 1
ATOM 714 C C . THR A 1 94 ? 29.405 -0.926 -44.272 1.00 73.94 94 THR A C 1
ATOM 716 O O . THR A 1 94 ? 30.204 -1.252 -45.148 1.00 73.94 94 THR A O 1
ATOM 719 N N . ALA A 1 95 ? 28.473 0.011 -44.473 1.00 71.81 95 ALA A N 1
ATOM 720 C CA . ALA A 1 95 ? 28.377 0.761 -45.722 1.00 71.81 95 ALA A CA 1
ATOM 721 C C . ALA A 1 95 ? 29.669 1.545 -46.004 1.00 71.81 95 ALA A C 1
ATOM 723 O O . ALA A 1 95 ? 30.186 1.462 -47.110 1.00 71.81 95 ALA A O 1
ATOM 724 N N . SER A 1 96 ? 30.239 2.224 -45.003 1.00 68.88 96 SER A N 1
ATOM 725 C CA . SER A 1 96 ? 31.492 2.983 -45.138 1.00 68.88 96 SER A CA 1
ATOM 726 C C . SER A 1 96 ? 32.696 2.100 -45.502 1.00 68.88 96 SER A C 1
ATOM 728 O O . SER A 1 96 ? 33.505 2.472 -46.348 1.00 68.88 96 SER A O 1
ATOM 730 N N . ILE A 1 97 ? 32.792 0.896 -44.923 1.00 68.00 97 ILE A N 1
ATOM 731 C CA . ILE A 1 97 ? 33.883 -0.054 -45.205 1.00 68.00 97 ILE A CA 1
ATOM 732 C C . ILE A 1 97 ? 33.756 -0.681 -46.601 1.00 68.00 97 ILE A C 1
ATOM 734 O O . ILE A 1 97 ? 34.765 -0.917 -47.262 1.00 68.00 97 ILE A O 1
ATOM 738 N N . VAL A 1 98 ? 32.537 -0.954 -47.069 1.00 63.31 98 VAL A N 1
ATOM 739 C CA . VAL A 1 98 ? 32.306 -1.627 -48.360 1.00 63.31 98 VAL A CA 1
ATOM 740 C C . VAL A 1 98 ? 32.335 -0.643 -49.546 1.00 63.31 98 VAL A C 1
ATOM 742 O O . VAL A 1 98 ? 32.588 -1.064 -50.673 1.00 63.31 98 VAL A O 1
ATOM 745 N N . TYR A 1 99 ? 32.157 0.668 -49.328 1.00 57.88 99 TYR A N 1
ATOM 746 C CA . TYR A 1 99 ? 32.039 1.660 -50.413 1.00 57.88 99 TYR A CA 1
ATOM 747 C C . TYR A 1 99 ? 33.354 2.165 -51.043 1.00 57.88 99 TYR A C 1
ATOM 749 O O . TYR A 1 99 ? 33.305 3.066 -51.880 1.00 57.88 99 TYR A O 1
ATOM 757 N N . ILE A 1 100 ? 34.530 1.624 -50.700 1.00 57.06 100 ILE A N 1
ATOM 758 C CA . ILE A 1 100 ? 35.817 2.121 -51.244 1.00 57.06 100 ILE A CA 1
ATOM 759 C C . ILE A 1 100 ? 36.716 1.015 -51.846 1.00 57.06 100 ILE A C 1
ATOM 761 O O . ILE A 1 100 ? 37.897 0.931 -51.516 1.00 57.06 100 ILE A O 1
ATOM 765 N N . PRO A 1 101 ? 36.201 0.169 -52.762 1.00 53.41 101 PRO A N 1
ATOM 766 C CA . PRO A 1 101 ? 37.088 -0.385 -53.794 1.00 53.41 101 PRO A CA 1
ATOM 767 C C . PRO A 1 101 ? 36.509 -0.359 -55.224 1.00 53.41 101 PRO A C 1
ATOM 769 O O . PRO A 1 101 ? 37.027 -1.056 -56.087 1.00 53.41 101 PRO A O 1
ATOM 772 N N . VAL A 1 102 ? 35.436 0.401 -55.501 1.00 53.56 102 VAL A N 1
ATOM 773 C CA . VAL A 1 102 ? 34.775 0.390 -56.836 1.00 53.56 102 VAL A CA 1
ATOM 774 C C . VAL A 1 102 ? 34.725 1.765 -57.526 1.00 53.56 102 VAL A C 1
ATOM 776 O O . VAL A 1 102 ? 34.449 1.861 -58.718 1.00 53.56 102 VAL A O 1
ATOM 779 N N . LEU A 1 103 ? 35.054 2.859 -56.834 1.00 51.59 103 LEU A N 1
ATOM 780 C CA . LEU A 1 103 ? 35.045 4.203 -57.439 1.00 51.59 103 LEU A CA 1
ATOM 781 C C . LEU A 1 103 ? 36.315 4.566 -58.224 1.00 51.59 103 LEU A C 1
ATOM 783 O O . LEU A 1 103 ? 36.385 5.674 -58.759 1.00 51.59 103 LEU A O 1
ATOM 787 N N . THR A 1 104 ? 37.272 3.648 -58.373 1.00 55.81 104 THR A N 1
ATOM 788 C CA . THR A 1 104 ? 38.426 3.839 -59.264 1.00 55.81 104 THR A CA 1
ATOM 789 C C . THR A 1 104 ? 38.015 3.913 -60.737 1.00 55.81 104 THR A C 1
ATOM 791 O O . THR A 1 104 ? 38.596 4.699 -61.472 1.00 55.81 104 THR A O 1
ATOM 794 N N . GLU A 1 105 ? 36.957 3.223 -61.182 1.00 57.59 105 GLU A N 1
ATOM 795 C CA . GLU A 1 105 ? 36.575 3.281 -62.606 1.00 57.59 105 GLU A CA 1
ATOM 796 C C . GLU A 1 105 ? 35.738 4.510 -62.991 1.00 57.59 105 GLU A C 1
ATOM 798 O O . GLU A 1 105 ? 35.802 4.986 -64.126 1.00 57.59 105 GLU A O 1
ATOM 803 N N . ILE A 1 106 ? 34.938 5.048 -62.066 1.00 60.03 106 ILE A N 1
ATOM 804 C CA . ILE A 1 106 ? 3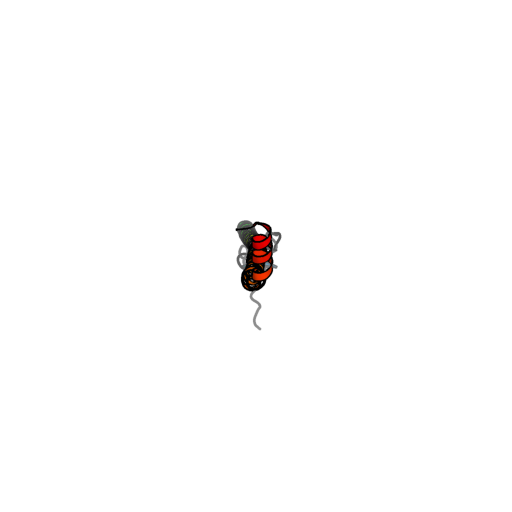4.020 6.158 -62.371 1.00 60.03 106 ILE A CA 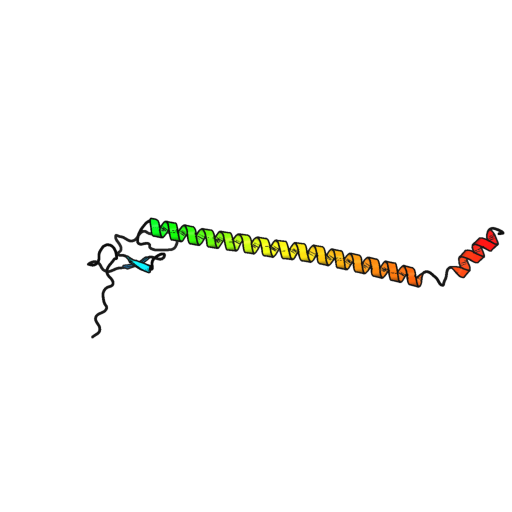1
ATOM 805 C C . ILE A 1 106 ? 34.743 7.503 -62.252 1.00 60.03 106 ILE A C 1
ATOM 807 O O . ILE A 1 106 ? 34.532 8.388 -63.081 1.00 60.03 106 ILE A O 1
ATOM 811 N N . THR A 1 107 ? 35.632 7.655 -61.265 1.00 60.00 107 THR A N 1
ATOM 812 C CA . THR A 1 107 ? 36.397 8.900 -61.095 1.00 60.00 107 THR A CA 1
ATOM 813 C C . THR A 1 107 ? 37.409 9.109 -62.222 1.00 60.00 107 THR A C 1
ATOM 815 O O . THR A 1 107 ? 37.517 10.231 -62.718 1.00 60.00 107 THR A O 1
ATOM 818 N N . GLU A 1 108 ? 38.063 8.053 -62.723 1.00 59.91 108 GLU A N 1
ATOM 819 C CA . GLU A 1 108 ? 38.956 8.166 -63.885 1.00 59.91 108 GLU A CA 1
ATOM 820 C C . GLU A 1 108 ? 38.208 8.457 -65.190 1.00 59.91 108 GLU A C 1
ATOM 822 O O . GLU A 1 108 ? 38.658 9.282 -65.986 1.00 59.91 108 GLU A O 1
ATOM 827 N N . ARG A 1 109 ? 37.022 7.871 -65.399 1.00 59.78 109 ARG A N 1
ATOM 828 C CA . ARG A 1 109 ? 36.222 8.135 -66.606 1.00 59.78 109 ARG A CA 1
ATOM 829 C C . ARG A 1 109 ? 35.682 9.566 -66.645 1.00 59.78 109 ARG A C 1
ATOM 831 O O . ARG A 1 109 ? 35.666 10.183 -67.706 1.00 59.78 109 ARG A O 1
ATOM 838 N N . VAL A 1 110 ? 35.279 10.110 -65.496 1.00 62.38 110 VAL A N 1
ATOM 839 C CA . VAL A 1 110 ? 34.842 11.511 -65.376 1.00 62.38 110 VAL A CA 1
ATOM 840 C C . VAL A 1 110 ? 36.022 12.473 -65.549 1.00 62.38 110 VAL A C 1
ATOM 842 O O . VAL A 1 110 ? 35.873 13.501 -66.205 1.00 62.38 110 VAL A O 1
ATOM 845 N N . ARG A 1 111 ? 37.210 12.119 -65.047 1.00 64.88 111 ARG A N 1
ATOM 846 C CA . ARG A 1 111 ? 38.442 12.897 -65.236 1.00 64.88 111 ARG A CA 1
ATOM 847 C C . ARG A 1 111 ? 38.906 12.928 -66.696 1.00 64.88 111 ARG A C 1
ATOM 849 O O . ARG A 1 111 ? 39.246 13.993 -67.199 1.00 64.88 111 ARG A O 1
ATOM 856 N N . PHE A 1 112 ? 38.821 11.797 -67.398 1.00 63.91 112 PHE A N 1
ATOM 857 C CA . PHE A 1 112 ? 39.086 11.721 -68.836 1.00 63.91 112 PHE A CA 1
ATOM 858 C C . PHE A 1 112 ? 38.095 12.569 -69.649 1.00 63.91 112 PHE A C 1
ATOM 860 O O . PHE A 1 112 ? 38.492 13.247 -70.592 1.00 63.91 112 PHE A O 1
ATOM 867 N N . PHE A 1 113 ? 36.814 12.591 -69.258 1.00 66.12 113 PHE A N 1
ATOM 868 C CA . PHE A 1 113 ? 35.800 13.412 -69.931 1.00 66.12 113 PHE A CA 1
ATOM 869 C C . PHE A 1 113 ? 35.948 14.917 -69.652 1.00 66.12 113 PHE A C 1
ATOM 871 O O . PHE A 1 113 ? 35.574 15.733 -70.491 1.00 66.12 113 PHE A O 1
ATOM 878 N N . LEU A 1 114 ? 36.487 15.288 -68.487 1.00 64.00 114 LEU A N 1
ATOM 879 C CA . LEU A 1 114 ? 36.713 16.681 -68.082 1.00 64.00 114 LEU A CA 1
ATOM 880 C C . LEU A 1 114 ? 38.092 17.236 -68.480 1.00 64.00 114 LEU A C 1
ATOM 882 O O . LEU A 1 114 ? 38.324 18.425 -68.285 1.00 64.00 114 LEU A O 1
ATOM 886 N N . GLY A 1 115 ? 38.982 16.424 -69.063 1.00 57.75 115 GLY A N 1
ATOM 887 C CA . GLY A 1 115 ? 40.240 16.894 -69.655 1.00 57.75 115 GLY A CA 1
ATOM 888 C C . GLY A 1 115 ? 41.231 17.526 -68.666 1.00 57.75 115 GLY A C 1
ATOM 889 O O . GLY A 1 115 ? 41.911 18.480 -69.042 1.00 57.75 115 GLY A O 1
ATOM 890 N N . ILE A 1 116 ? 41.298 17.018 -67.424 1.00 54.72 116 ILE A N 1
ATOM 891 C CA . ILE A 1 116 ? 42.288 17.412 -66.395 1.00 54.72 116 ILE A CA 1
ATOM 892 C C . ILE A 1 116 ? 43.190 16.241 -66.009 1.00 54.72 116 ILE A C 1
ATOM 894 O O . ILE A 1 116 ? 42.668 15.234 -65.473 1.00 54.72 116 ILE A O 1
#

Mean predicted aligned error: 14.11 Å